Protein AF-A0A7C2MUF4-F1 (afdb_monomer_lite)

Structure (mmCIF, N/CA/C/O backbone):
data_AF-A0A7C2MUF4-F1
#
_entry.id   AF-A0A7C2MUF4-F1
#
loop_
_atom_site.group_PDB
_atom_site.id
_atom_site.type_symbol
_atom_site.label_atom_id
_atom_site.label_alt_id
_atom_site.label_comp_id
_atom_site.label_asym_id
_atom_site.label_entity_id
_atom_site.label_seq_id
_atom_site.pdbx_PDB_ins_code
_atom_site.Cartn_x
_atom_site.Cartn_y
_atom_site.Cartn_z
_atom_site.occupancy
_atom_site.B_iso_or_equiv
_atom_site.auth_seq_id
_atom_site.auth_comp_id
_atom_site.auth_asym_id
_atom_site.auth_atom_id
_atom_site.pdbx_PDB_model_num
ATOM 1 N N . PHE A 1 1 ? -11.173 -7.650 -3.392 1.00 51.31 1 PHE A N 1
ATOM 2 C CA . PHE A 1 1 ? -11.588 -6.235 -3.348 1.00 51.31 1 PHE A CA 1
ATOM 3 C C . PHE A 1 1 ? -13.094 -6.229 -3.135 1.00 51.31 1 PHE A C 1
ATOM 5 O O . PHE A 1 1 ? -13.793 -6.773 -3.979 1.00 51.31 1 PHE A O 1
ATOM 12 N N . VAL A 1 2 ? -13.587 -5.760 -1.988 1.00 53.44 2 VAL A N 1
ATOM 13 C CA . VAL A 1 2 ? -15.034 -5.694 -1.711 1.00 53.44 2 VAL A CA 1
ATOM 14 C C . VAL A 1 2 ? -15.456 -4.250 -1.944 1.00 53.44 2 VAL A C 1
ATOM 16 O O . VAL A 1 2 ? -14.932 -3.356 -1.290 1.00 53.44 2 VAL A O 1
ATOM 19 N N . VAL A 1 3 ? -16.305 -4.032 -2.949 1.00 58.44 3 VAL A N 1
ATOM 20 C CA . VAL A 1 3 ? -16.659 -2.693 -3.456 1.00 58.44 3 VAL A CA 1
ATOM 21 C C . VAL A 1 3 ? -17.706 -2.012 -2.576 1.00 58.44 3 VAL A C 1
ATOM 23 O O . VAL A 1 3 ? -17.668 -0.797 -2.438 1.00 58.44 3 VAL A O 1
ATOM 26 N N . ASP A 1 4 ? -18.578 -2.787 -1.930 1.00 66.38 4 ASP A N 1
ATOM 27 C CA . ASP A 1 4 ? -19.577 -2.280 -0.995 1.00 66.38 4 ASP A CA 1
ATOM 28 C C . ASP A 1 4 ? -19.950 -3.340 0.043 1.00 66.38 4 ASP A C 1
ATOM 30 O O . ASP A 1 4 ? -19.974 -4.540 -0.247 1.00 66.38 4 ASP A O 1
ATOM 34 N N . VAL A 1 5 ? -20.261 -2.877 1.254 1.00 71.19 5 VAL A N 1
ATOM 35 C CA . VAL A 1 5 ? -20.817 -3.703 2.327 1.00 71.19 5 VAL A CA 1
ATOM 36 C C . VAL A 1 5 ? -22.271 -3.292 2.516 1.00 71.19 5 VAL A C 1
ATOM 38 O O . VAL A 1 5 ? -22.575 -2.138 2.821 1.00 71.19 5 VAL A O 1
ATOM 41 N N . PHE A 1 6 ? -23.171 -4.246 2.314 1.00 81.38 6 PHE A N 1
ATOM 42 C CA . PHE A 1 6 ? -24.599 -4.063 2.524 1.00 81.38 6 PHE A CA 1
ATOM 43 C C . PHE A 1 6 ? -25.025 -4.828 3.771 1.00 81.38 6 PHE A C 1
ATOM 45 O O . PHE A 1 6 ? -24.613 -5.972 3.970 1.00 81.38 6 PHE A O 1
ATOM 52 N N . GLU A 1 7 ? -25.864 -4.208 4.590 1.00 83.25 7 GLU A N 1
ATOM 53 C CA . GLU A 1 7 ? -26.516 -4.861 5.721 1.00 83.25 7 GLU A CA 1
ATOM 54 C C . GLU A 1 7 ? -28.025 -4.946 5.486 1.00 83.25 7 GLU A C 1
ATOM 56 O O . GLU A 1 7 ? -28.604 -4.141 4.752 1.00 83.25 7 GLU A O 1
ATOM 61 N N . LEU A 1 8 ? -28.669 -5.937 6.101 1.00 85.88 8 LEU A N 1
ATOM 62 C CA . LEU A 1 8 ? -30.121 -6.034 6.120 1.00 85.88 8 LEU A CA 1
ATOM 63 C C . LEU A 1 8 ? -30.630 -5.354 7.391 1.00 85.88 8 LEU A C 1
ATOM 65 O O . LEU A 1 8 ? -30.428 -5.868 8.491 1.00 85.88 8 LEU A O 1
ATOM 69 N N . LYS A 1 9 ? -31.305 -4.217 7.235 1.00 81.38 9 LYS A N 1
ATOM 70 C CA . LYS A 1 9 ? -31.885 -3.453 8.339 1.00 81.38 9 LYS A CA 1
ATOM 71 C C . LYS A 1 9 ? -33.384 -3.312 8.117 1.00 81.38 9 LYS A C 1
ATOM 73 O O . LYS A 1 9 ? -33.820 -2.851 7.065 1.00 81.38 9 LYS A O 1
ATOM 78 N N . ASP A 1 10 ? -34.175 -3.786 9.078 1.00 85.25 10 ASP A N 1
ATOM 79 C CA . ASP A 1 10 ? -35.645 -3.764 9.0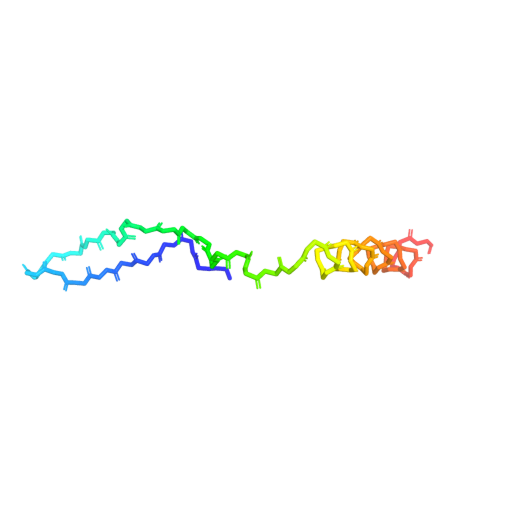26 1.00 85.25 10 ASP A CA 1
ATOM 80 C C . ASP A 1 10 ? -36.226 -4.359 7.725 1.00 85.25 10 ASP A C 1
ATOM 82 O O . ASP A 1 10 ? -37.157 -3.828 7.119 1.00 85.25 10 ASP A O 1
ATOM 86 N N . GLY A 1 11 ? -35.634 -5.462 7.251 1.00 90.19 11 GLY A N 1
ATOM 87 C CA . GLY A 1 11 ? -36.068 -6.159 6.034 1.00 90.19 11 GLY A CA 1
ATOM 88 C C . GLY A 1 11 ? -35.729 -5.443 4.722 1.00 90.19 11 GLY A C 1
ATOM 89 O O . GLY A 1 11 ? -36.155 -5.896 3.660 1.00 90.19 11 GLY A O 1
ATOM 90 N N . LYS A 1 12 ? -34.958 -4.351 4.763 1.00 86.06 12 LYS A N 1
ATOM 91 C CA . LYS A 1 12 ? -34.459 -3.637 3.582 1.00 86.06 12 LYS A CA 1
ATOM 92 C C . LYS A 1 12 ? -32.937 -3.704 3.530 1.00 86.06 12 LYS A C 1
ATOM 94 O O . LYS A 1 12 ? -32.261 -3.661 4.553 1.00 86.06 12 LYS A O 1
ATOM 99 N N . ILE A 1 13 ? -32.398 -3.819 2.320 1.00 87.31 13 ILE A N 1
ATOM 100 C CA . ILE A 1 13 ? -30.953 -3.773 2.096 1.00 87.31 13 ILE A CA 1
ATOM 101 C C . ILE A 1 13 ? -30.513 -2.312 2.193 1.00 87.31 13 ILE A C 1
ATOM 103 O O . ILE A 1 13 ? -31.014 -1.462 1.455 1.00 87.31 13 ILE A O 1
ATOM 107 N N . THR A 1 14 ? -29.575 -2.024 3.088 1.00 84.25 14 THR A N 1
ATOM 108 C CA . THR A 1 14 ? -28.997 -0.692 3.274 1.00 84.25 14 THR A CA 1
ATOM 109 C C . THR A 1 14 ? -27.486 -0.746 3.088 1.00 84.25 14 THR A C 1
ATOM 111 O O . THR A 1 14 ? -26.823 -1.663 3.569 1.00 84.25 14 THR A O 1
ATOM 114 N N . ASN A 1 15 ? -26.924 0.234 2.377 1.00 81.56 15 ASN A N 1
ATOM 115 C CA . ASN A 1 15 ? -25.474 0.380 2.272 1.00 81.56 15 ASN A CA 1
ATOM 116 C C . ASN A 1 15 ? -24.919 0.858 3.620 1.00 81.56 15 ASN A C 1
ATOM 118 O O . ASN A 1 15 ? -25.427 1.828 4.192 1.00 81.56 15 ASN A O 1
ATOM 122 N N . VAL A 1 16 ? -23.894 0.180 4.130 1.00 76.62 16 VAL A N 1
ATOM 123 C CA . VAL A 1 16 ? -23.239 0.577 5.375 1.00 76.62 16 VAL A CA 1
ATOM 124 C C . VAL A 1 16 ? -22.304 1.742 5.058 1.00 76.62 16 VAL A C 1
ATOM 126 O O . VAL A 1 16 ? -21.168 1.548 4.626 1.00 76.62 16 VAL A O 1
ATOM 129 N N . SER A 1 17 ? -22.774 2.977 5.251 1.00 67.06 17 SER A N 1
ATOM 130 C CA . SER A 1 17 ? -21.934 4.157 5.041 1.00 67.06 17 SER A CA 1
ATOM 131 C C . SER A 1 17 ? -20.892 4.262 6.161 1.00 67.06 17 SER A C 1
ATOM 133 O O . SER A 1 17 ? -21.208 4.656 7.285 1.00 67.06 17 SER A O 1
ATOM 135 N N . GLY A 1 18 ? -19.643 3.920 5.856 1.00 66.62 18 GLY A N 1
ATOM 136 C CA . GLY A 1 18 ? -18.503 4.019 6.766 1.00 66.62 18 GLY A CA 1
ATOM 137 C C . GLY A 1 18 ? -17.196 4.264 6.008 1.00 66.62 18 GLY A C 1
ATOM 138 O O . GLY A 1 18 ? -17.211 4.363 4.776 1.00 66.62 18 GLY A O 1
ATOM 139 N N . PRO A 1 19 ? -16.052 4.390 6.708 1.00 62.66 19 PRO A N 1
ATOM 140 C CA . PRO A 1 19 ? -14.751 4.483 6.057 1.00 62.66 19 PRO A CA 1
ATOM 141 C C . PRO A 1 19 ? -14.573 3.278 5.126 1.00 62.66 19 PRO A C 1
ATOM 143 O O . PRO A 1 19 ? -14.470 2.143 5.580 1.00 62.66 19 PRO A O 1
ATOM 146 N N . ARG A 1 20 ? -14.575 3.533 3.810 1.00 60.19 20 ARG A N 1
ATOM 147 C CA . ARG A 1 20 ? -14.538 2.504 2.747 1.00 60.19 20 ARG A CA 1
ATOM 148 C C . ARG A 1 20 ? -13.264 1.662 2.767 1.00 60.19 20 ARG A C 1
ATOM 150 O O . ARG A 1 20 ? -13.199 0.604 2.153 1.00 60.19 20 ARG A O 1
ATOM 157 N N . TYR A 1 21 ? -12.252 2.158 3.467 1.00 63.72 21 TYR A N 1
ATOM 158 C CA . TYR A 1 21 ? -10.965 1.520 3.640 1.00 63.72 21 TYR A CA 1
ATOM 159 C C . TYR A 1 21 ? -10.675 1.405 5.123 1.00 63.72 21 TYR A C 1
ATOM 161 O O . TYR A 1 21 ? -10.999 2.301 5.909 1.00 63.72 21 TYR A O 1
ATOM 169 N N . GLN A 1 22 ? -10.017 0.311 5.487 1.00 66.88 22 GLN A N 1
ATOM 170 C CA . GLN A 1 22 ? -9.419 0.181 6.801 1.00 66.88 22 GLN A CA 1
ATOM 171 C C . GLN A 1 22 ? -8.515 1.400 7.018 1.00 66.88 22 GLN A C 1
ATOM 173 O O . GLN A 1 22 ? -7.666 1.704 6.176 1.00 66.88 22 GLN A O 1
ATOM 178 N N . VAL A 1 23 ? -8.747 2.142 8.104 1.00 71.62 23 VAL A N 1
ATOM 179 C CA . VAL A 1 23 ? -7.906 3.291 8.449 1.00 71.62 23 VAL A CA 1
ATOM 180 C C . VAL A 1 23 ? -6.471 2.788 8.505 1.00 71.62 23 VAL A C 1
ATOM 182 O O . VAL A 1 23 ? -6.181 1.841 9.238 1.00 71.62 23 VAL A O 1
ATOM 185 N N . LEU A 1 24 ? -5.591 3.391 7.701 1.00 78.06 24 LEU A N 1
ATOM 186 C CA . LEU A 1 24 ? -4.182 3.023 7.654 1.00 78.06 24 LEU A CA 1
ATOM 187 C C . LEU A 1 24 ? -3.524 3.424 8.979 1.00 78.06 24 LEU A C 1
ATOM 189 O O . LEU A 1 24 ? -2.965 4.510 9.119 1.00 78.06 24 LEU A O 1
ATOM 193 N N . ASN A 1 25 ? -3.631 2.542 9.969 1.00 87.25 25 ASN A N 1
ATOM 194 C CA . ASN A 1 25 ? -3.030 2.699 11.283 1.00 87.25 25 ASN A CA 1
ATOM 195 C C . ASN A 1 25 ? -1.572 2.228 11.233 1.00 87.25 25 ASN A C 1
ATOM 197 O O . ASN A 1 25 ? -1.230 1.141 11.696 1.00 87.25 25 ASN A O 1
ATOM 201 N N . ALA A 1 26 ? -0.727 3.031 10.595 1.00 89.00 26 ALA A N 1
ATOM 202 C CA . ALA A 1 26 ? 0.692 2.761 10.437 1.00 89.00 26 ALA A CA 1
ATOM 203 C C . ALA A 1 26 ? 1.509 4.024 10.721 1.00 89.00 26 ALA A C 1
ATOM 205 O O . ALA A 1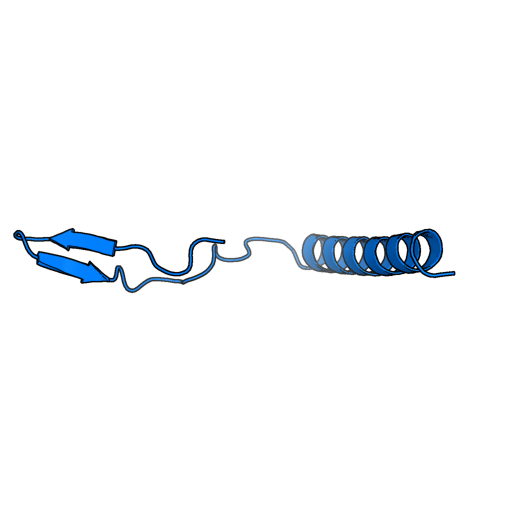 26 ? 1.122 5.144 10.382 1.00 89.00 26 ALA A O 1
ATOM 206 N N . SER A 1 27 ? 2.680 3.842 11.326 1.00 95.88 27 SER A N 1
ATOM 207 C CA . SER A 1 27 ? 3.648 4.921 11.510 1.00 95.88 27 SER A CA 1
ATOM 208 C C . SER A 1 27 ? 4.178 5.426 10.163 1.00 95.88 27 SER A C 1
ATOM 210 O O . SER A 1 27 ? 4.233 4.697 9.171 1.00 95.88 27 SER A O 1
ATOM 212 N N . LYS A 1 28 ? 4.684 6.666 10.131 1.00 95.44 28 LYS A N 1
ATOM 213 C CA . LYS A 1 28 ? 5.329 7.228 8.928 1.00 95.44 28 LYS A CA 1
ATOM 214 C C . LYS A 1 28 ? 6.486 6.362 8.413 1.00 95.44 28 LYS A C 1
ATOM 216 O O . LYS A 1 28 ? 6.719 6.320 7.209 1.00 95.44 28 LYS A O 1
ATOM 221 N N . ALA A 1 29 ? 7.210 5.684 9.306 1.00 97.12 29 ALA A N 1
ATOM 222 C CA . ALA A 1 29 ? 8.292 4.778 8.931 1.00 97.12 29 ALA A CA 1
A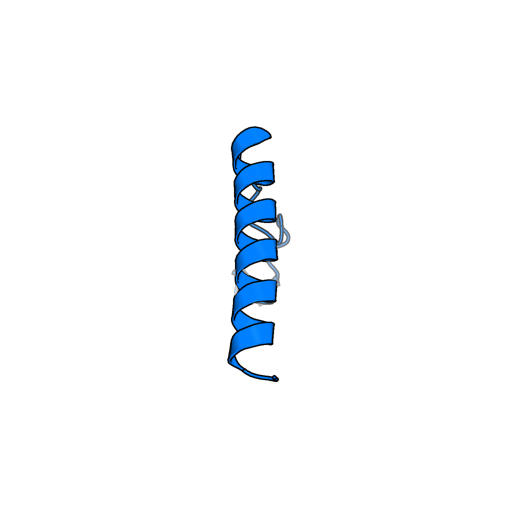TOM 223 C C . ALA A 1 29 ? 7.761 3.535 8.199 1.00 97.12 29 ALA A C 1
ATOM 225 O O . ALA A 1 29 ? 8.278 3.192 7.140 1.00 97.12 29 ALA A O 1
ATOM 226 N N . GLN A 1 30 ? 6.688 2.920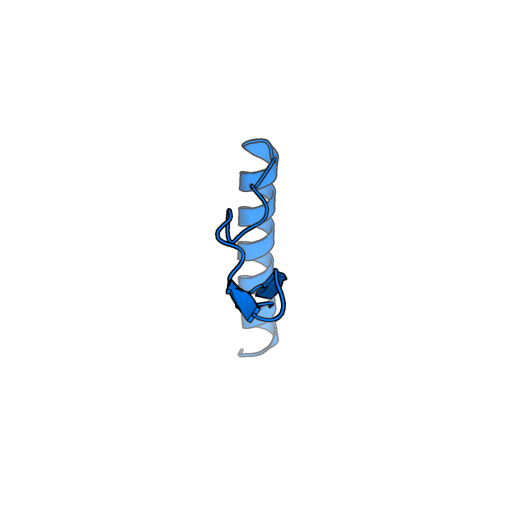 8.706 1.00 95.62 30 GLN A N 1
ATOM 227 C CA . GLN A 1 30 ? 6.039 1.775 8.056 1.00 95.62 30 GLN A CA 1
ATOM 228 C C . GLN A 1 30 ? 5.480 2.145 6.679 1.00 95.62 30 GLN A C 1
ATOM 230 O O . GLN A 1 30 ? 5.660 1.390 5.730 1.00 95.62 30 GLN A O 1
ATOM 235 N N . ILE A 1 31 ? 4.875 3.329 6.545 1.00 95.62 31 ILE A N 1
ATOM 236 C CA . ILE A 1 31 ? 4.360 3.817 5.256 1.00 95.62 31 ILE A CA 1
ATOM 237 C C . ILE A 1 31 ? 5.497 3.969 4.236 1.00 95.62 31 ILE A C 1
ATOM 239 O O . ILE A 1 31 ? 5.374 3.515 3.101 1.00 95.62 31 ILE A O 1
ATOM 243 N N . ARG A 1 32 ? 6.625 4.569 4.639 1.00 97.06 32 ARG A N 1
ATOM 244 C CA . ARG A 1 32 ? 7.801 4.728 3.766 1.00 97.06 32 ARG A CA 1
ATOM 245 C C . ARG A 1 32 ? 8.391 3.386 3.348 1.00 97.06 32 ARG A C 1
ATOM 247 O O . ARG A 1 32 ? 8.720 3.213 2.181 1.00 97.06 32 ARG A O 1
ATOM 254 N N . LEU A 1 33 ? 8.500 2.447 4.287 1.00 97.50 33 LEU A N 1
ATOM 255 C CA . LEU A 1 33 ? 9.013 1.109 4.007 1.00 97.50 33 LEU A CA 1
ATOM 256 C C . LEU A 1 33 ? 8.103 0.352 3.031 1.00 97.50 33 LEU A C 1
ATOM 258 O O . LEU A 1 33 ? 8.596 -0.236 2.075 1.00 97.50 33 LEU A O 1
ATOM 262 N N . ALA A 1 34 ? 6.784 0.409 3.236 1.00 95.62 34 ALA A N 1
ATOM 263 C CA . ALA A 1 34 ? 5.811 -0.219 2.346 1.00 95.62 34 ALA A CA 1
ATOM 264 C C . ALA A 1 34 ? 5.861 0.377 0.931 1.00 95.62 34 ALA A C 1
ATOM 266 O O . ALA A 1 34 ? 5.830 -0.367 -0.048 1.00 95.62 34 ALA A O 1
ATOM 267 N N . ALA A 1 35 ? 5.991 1.703 0.818 1.00 96.38 35 ALA A N 1
ATOM 268 C CA . ALA A 1 35 ? 6.135 2.375 -0.471 1.00 96.38 35 ALA A CA 1
ATOM 269 C C . ALA A 1 35 ? 7.414 1.940 -1.204 1.00 96.38 35 ALA A C 1
ATOM 271 O O . ALA A 1 35 ? 7.347 1.594 -2.381 1.00 96.38 35 ALA A O 1
ATOM 272 N N . LEU A 1 36 ? 8.552 1.890 -0.500 1.00 98.06 36 LEU A N 1
ATOM 273 C CA . LEU A 1 36 ? 9.825 1.435 -1.066 1.00 98.06 36 LEU A CA 1
ATOM 274 C C . LEU A 1 36 ? 9.747 -0.020 -1.539 1.00 98.06 36 LEU A C 1
ATOM 276 O O . LEU A 1 36 ? 10.147 -0.329 -2.657 1.00 98.06 36 LEU A O 1
ATOM 280 N N . TYR A 1 37 ? 9.200 -0.905 -0.704 1.00 97.69 37 TYR A N 1
ATOM 281 C CA . TYR A 1 37 ? 9.037 -2.311 -1.060 1.00 97.69 37 TYR A CA 1
ATOM 282 C C . TYR A 1 37 ? 8.148 -2.482 -2.295 1.00 97.69 37 TYR A C 1
ATOM 284 O O . TYR A 1 37 ? 8.506 -3.216 -3.211 1.00 97.69 37 TYR A O 1
ATOM 292 N N . THR A 1 38 ? 7.019 -1.768 -2.345 1.00 97.12 38 THR A N 1
ATOM 293 C CA . THR A 1 38 ? 6.085 -1.832 -3.478 1.00 97.12 38 THR A CA 1
ATOM 294 C C . THR A 1 38 ? 6.741 -1.330 -4.765 1.00 97.12 38 THR A C 1
ATOM 296 O O . THR A 1 38 ? 6.601 -1.970 -5.801 1.00 97.12 38 THR A O 1
ATOM 299 N N . GLU A 1 39 ? 7.490 -0.225 -4.706 1.00 97.75 39 GLU A N 1
ATOM 300 C CA . GLU A 1 39 ? 8.234 0.310 -5.854 1.00 97.75 39 GLU A CA 1
ATOM 301 C C . GLU A 1 39 ? 9.260 -0.695 -6.378 1.00 97.75 39 GLU A C 1
ATOM 303 O O . GLU A 1 39 ? 9.281 -1.000 -7.571 1.00 97.75 39 GLU A O 1
ATOM 308 N N . THR A 1 40 ? 10.063 -1.261 -5.478 1.00 98.06 40 THR A N 1
ATOM 309 C CA . THR A 1 40 ? 11.113 -2.208 -5.853 1.00 98.06 40 THR A CA 1
ATOM 310 C C . THR A 1 40 ? 10.518 -3.496 -6.406 1.00 98.06 40 THR A C 1
ATOM 312 O O . THR A 1 40 ? 11.001 -3.994 -7.417 1.00 98.06 40 THR A O 1
ATOM 315 N N . TRP A 1 41 ? 9.440 -4.003 -5.802 1.00 97.62 41 TRP A N 1
ATOM 316 C CA . TRP A 1 41 ? 8.733 -5.176 -6.306 1.00 97.62 41 TRP A CA 1
ATOM 317 C C . TRP A 1 41 ? 8.168 -4.940 -7.707 1.00 97.62 41 TRP A C 1
ATOM 319 O O . TRP A 1 41 ? 8.406 -5.759 -8.588 1.00 97.62 41 TRP A O 1
ATOM 329 N N . MET A 1 42 ? 7.485 -3.813 -7.939 1.00 97.88 42 MET A N 1
ATOM 330 C CA . MET A 1 42 ? 6.942 -3.474 -9.260 1.00 97.88 42 MET A CA 1
ATOM 331 C C . MET A 1 42 ? 8.047 -3.375 -10.314 1.00 97.88 42 MET A C 1
ATOM 333 O O . MET A 1 42 ? 7.876 -3.891 -11.417 1.00 97.88 42 MET A O 1
ATOM 337 N N . ARG A 1 43 ? 9.183 -2.750 -9.975 1.00 97.44 43 ARG A N 1
ATOM 338 C CA . ARG A 1 43 ? 10.337 -2.645 -10.875 1.00 97.44 43 ARG A CA 1
ATOM 339 C C . ARG A 1 43 ? 10.901 -4.023 -11.210 1.00 97.44 43 ARG A C 1
ATOM 341 O O . ARG A 1 43 ? 10.924 -4.391 -12.376 1.00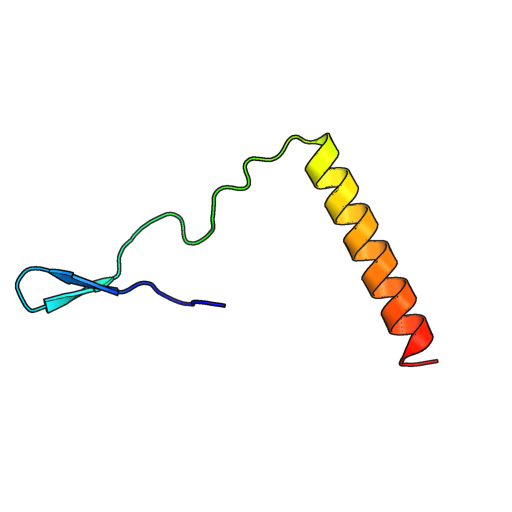 97.44 43 ARG A O 1
ATOM 348 N N . THR A 1 44 ? 11.262 -4.809 -10.196 1.00 97.56 44 THR A N 1
ATOM 349 C CA . THR A 1 44 ? 11.829 -6.151 -10.387 1.00 97.56 44 THR A CA 1
ATOM 350 C C . THR A 1 44 ? 10.878 -7.075 -11.140 1.00 97.56 44 THR A C 1
ATOM 352 O O . THR A 1 44 ? 11.311 -7.778 -12.041 1.00 97.56 44 THR A O 1
ATOM 355 N N . PHE A 1 45 ? 9.586 -7.059 -10.808 1.00 97.25 45 PHE A N 1
ATOM 356 C CA . PHE A 1 45 ? 8.580 -7.844 -11.520 1.00 97.25 45 PHE A CA 1
ATOM 357 C C . PHE A 1 45 ? 8.483 -7.446 -12.998 1.00 97.25 45 PHE A C 1
ATOM 359 O O . PHE A 1 45 ? 8.392 -8.311 -13.863 1.00 97.25 45 PHE A O 1
ATOM 366 N N . THR A 1 46 ? 8.505 -6.142 -13.289 1.00 96.94 46 THR A N 1
ATOM 367 C CA . THR A 1 46 ? 8.431 -5.640 -14.668 1.00 96.94 46 THR A CA 1
ATOM 368 C C . THR A 1 46 ? 9.663 -6.051 -15.468 1.00 96.94 46 THR A C 1
ATOM 370 O O . THR A 1 46 ? 9.512 -6.537 -16.587 1.00 96.94 46 THR A O 1
ATOM 373 N N . ASP A 1 47 ? 10.849 -5.904 -14.875 1.00 96.94 47 ASP A N 1
ATOM 374 C CA . ASP A 1 47 ? 12.116 -6.303 -15.490 1.00 96.94 47 ASP A CA 1
ATOM 375 C C . ASP A 1 47 ? 12.162 -7.817 -15.769 1.00 96.94 47 ASP A C 1
ATOM 377 O O . ASP A 1 47 ? 12.691 -8.237 -16.789 1.00 96.94 47 ASP A O 1
ATOM 381 N N . ASP A 1 48 ? 11.587 -8.641 -14.888 1.00 95.94 48 ASP A N 1
ATOM 382 C CA . ASP A 1 48 ? 11.555 -10.102 -15.046 1.00 95.94 48 ASP A CA 1
ATOM 383 C C . ASP A 1 48 ? 10.540 -10.570 -16.107 1.00 95.94 48 ASP A C 1
ATOM 385 O O . ASP A 1 48 ? 10.777 -11.541 -16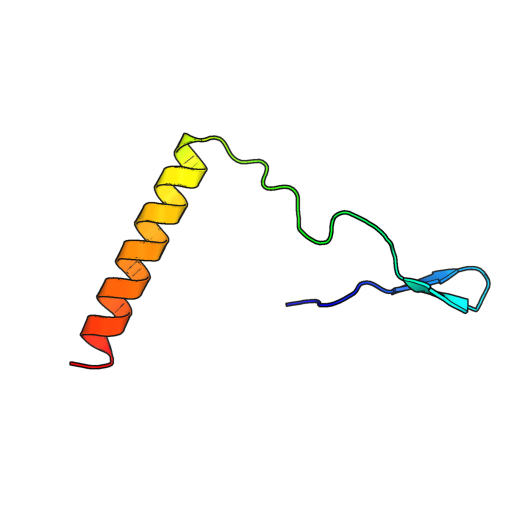.820 1.00 95.94 48 ASP A O 1
ATOM 389 N N . CYS A 1 49 ? 9.396 -9.887 -16.235 1.00 95.88 49 CYS A N 1
ATOM 390 C CA . CYS A 1 49 ? 8.294 -10.344 -17.092 1.00 95.88 49 CYS A CA 1
ATOM 391 C C . CYS A 1 49 ? 8.304 -9.781 -18.521 1.00 95.88 49 CYS A C 1
ATOM 393 O O . CYS A 1 49 ? 7.685 -10.384 -19.401 1.00 95.88 49 CYS A O 1
ATOM 395 N N . PHE A 1 50 ? 8.903 -8.609 -18.752 1.00 93.50 50 PHE A N 1
ATOM 396 C CA . PHE A 1 50 ? 8.690 -7.839 -19.988 1.00 93.50 50 PHE A CA 1
ATOM 397 C C . PHE A 1 50 ? 9.973 -7.354 -20.679 1.00 93.50 50 PHE A C 1
ATOM 399 O O . PHE A 1 50 ? 9.886 -6.498 -21.564 1.00 93.50 50 PHE A O 1
ATOM 406 N N . VAL A 1 51 ? 11.137 -7.889 -20.300 1.00 61.62 51 VAL A N 1
ATOM 407 C CA . VAL A 1 51 ? 12.439 -7.610 -20.936 1.00 61.62 51 VAL A CA 1
ATOM 408 C C . VAL A 1 51 ? 12.839 -8.735 -21.883 1.00 61.62 51 VAL A C 1
ATOM 410 O O . VAL A 1 51 ? 12.631 -9.916 -21.532 1.00 61.62 51 VAL A O 1
#

Sequence (51 aa):
FVVDVFELKDGKITNVSGPRYQVLNASKAQIRLAALYTETWMRTFTDDCFV

Radius of gyration: 18.61 Å; chains: 1; bounding box: 48×18×32 Å

Secondary structure (DSSP, 8-state):
-----EEEETTEEEE--S-SS------HHHHHHHHHHHHHHHHHHHHHHH-

Foldseek 3Di:
DDQFDWDQDPNDIDTDPDDSDDPPPDDPVVVVVVVVVVVVCVVVVCVVPPD

pLDDT: mean 84.71, std 14.15, range [51.31, 98.06]